Protein AF-A0A354M1V3-F1 (afdb_monomer_lite)

Organism: NCBI:txid1099853

Structure (mmCIF, N/CA/C/O backbone):
data_AF-A0A354M1V3-F1
#
_entry.id   AF-A0A354M1V3-F1
#
loop_
_atom_site.group_PDB
_atom_site.id
_atom_site.type_symbol
_atom_site.label_atom_id
_atom_site.label_alt_id
_atom_site.label_comp_id
_atom_site.label_asym_id
_atom_site.label_entity_id
_atom_site.label_seq_id
_atom_site.pdbx_PDB_ins_code
_atom_site.Cartn_x
_atom_site.Cartn_y
_atom_site.Cartn_z
_atom_site.occupancy
_atom_site.B_iso_or_equiv
_atom_site.auth_seq_id
_atom_site.auth_comp_id
_atom_site.auth_asym_id
_atom_site.auth_atom_id
_atom_site.pdbx_PDB_model_num
ATOM 1 N N . SER A 1 1 ? -11.248 9.689 -0.877 1.00 80.75 1 SER A N 1
ATOM 2 C CA . SER A 1 1 ? -10.637 9.454 0.457 1.00 80.75 1 SER A CA 1
ATOM 3 C C . SER A 1 1 ? -9.125 9.358 0.332 1.00 80.75 1 SER A C 1
ATOM 5 O O . SER A 1 1 ? -8.662 8.949 -0.724 1.00 80.75 1 SER A O 1
ATOM 7 N N . PHE A 1 2 ? -8.364 9.744 1.362 1.00 87.50 2 PHE A N 1
ATOM 8 C CA . PHE A 1 2 ? -6.892 9.755 1.332 1.00 87.50 2 PHE A CA 1
ATOM 9 C C . PHE A 1 2 ? -6.301 8.919 2.469 1.00 87.50 2 PHE A C 1
ATOM 11 O O . PHE A 1 2 ? -6.895 8.867 3.551 1.00 87.50 2 PHE A O 1
ATOM 18 N N . LEU A 1 3 ? -5.128 8.341 2.218 1.00 90.62 3 LEU A N 1
ATOM 19 C CA . LEU A 1 3 ? -4.230 7.760 3.216 1.00 90.62 3 LEU A CA 1
ATOM 20 C C . LEU A 1 3 ? -2.909 8.542 3.225 1.00 90.62 3 LEU A C 1
ATOM 22 O O . LEU A 1 3 ? -2.585 9.218 2.249 1.00 90.62 3 LEU A O 1
ATOM 26 N N . THR A 1 4 ? -2.161 8.462 4.314 1.00 92.88 4 THR A N 1
ATOM 27 C CA . THR A 1 4 ? -0.826 9.040 4.469 1.00 92.88 4 THR A CA 1
ATOM 28 C C . THR A 1 4 ? 0.207 7.918 4.446 1.00 92.88 4 THR A C 1
ATOM 30 O O . THR A 1 4 ? -0.014 6.869 5.045 1.00 92.88 4 THR A O 1
ATOM 33 N N . VAL A 1 5 ? 1.327 8.136 3.760 1.00 90.69 5 VAL A N 1
ATOM 34 C CA . VAL A 1 5 ? 2.517 7.277 3.849 1.00 90.69 5 VAL A CA 1
ATOM 35 C C . VAL A 1 5 ? 3.254 7.627 5.134 1.00 90.69 5 VAL A C 1
ATOM 37 O O . VAL A 1 5 ? 3.735 8.751 5.247 1.00 90.69 5 VAL A O 1
ATOM 40 N N . GLU A 1 6 ? 3.342 6.722 6.104 1.00 86.06 6 GLU A N 1
ATOM 41 C CA . GLU A 1 6 ? 4.013 7.028 7.384 1.00 86.06 6 GLU A CA 1
ATOM 42 C C . GLU A 1 6 ? 5.381 6.394 7.550 1.00 86.06 6 GLU A C 1
ATOM 44 O O . GLU A 1 6 ? 6.277 7.042 8.075 1.00 86.06 6 GLU A O 1
ATOM 49 N N . TYR A 1 7 ? 5.543 5.169 7.069 1.00 85.56 7 TYR A N 1
ATOM 50 C CA . TYR A 1 7 ? 6.837 4.515 6.948 1.00 85.56 7 TYR A CA 1
ATOM 51 C C . TYR A 1 7 ? 7.117 4.308 5.467 1.00 85.56 7 TYR A C 1
ATOM 53 O O . TYR A 1 7 ? 6.205 3.904 4.741 1.00 85.56 7 TYR A O 1
ATOM 61 N N . LEU A 1 8 ? 8.336 4.582 5.007 1.00 87.31 8 LEU A N 1
ATOM 62 C CA . LEU A 1 8 ? 8.763 4.278 3.645 1.00 87.31 8 LEU A CA 1
ATOM 63 C C . LEU A 1 8 ? 10.235 3.860 3.607 1.00 87.31 8 LEU A C 1
ATOM 65 O O . LEU A 1 8 ? 11.142 4.678 3.728 1.00 87.31 8 LEU A O 1
ATOM 69 N N . SER A 1 9 ? 10.475 2.592 3.295 1.00 85.56 9 SER A N 1
ATOM 70 C CA . SER A 1 9 ? 11.773 2.110 2.823 1.00 85.56 9 SER A CA 1
ATOM 71 C C . SER A 1 9 ? 11.731 1.938 1.306 1.00 85.56 9 SER A C 1
ATOM 73 O O . SER A 1 9 ? 10.774 1.375 0.778 1.00 85.56 9 SER A O 1
ATOM 75 N N . ILE A 1 10 ? 12.756 2.401 0.587 1.00 84.75 10 ILE A N 1
ATOM 76 C CA . ILE A 1 10 ? 12.854 2.262 -0.874 1.00 84.75 10 ILE A CA 1
ATOM 77 C C . ILE A 1 10 ? 14.046 1.370 -1.220 1.00 84.75 10 ILE A C 1
ATOM 79 O O . ILE A 1 10 ? 15.195 1.712 -0.940 1.00 84.75 10 ILE A O 1
ATOM 83 N N . HIS A 1 11 ? 13.801 0.268 -1.927 1.00 78.56 11 HIS A N 1
ATOM 84 C CA . HIS A 1 11 ? 14.845 -0.666 -2.342 1.00 78.56 11 HIS A CA 1
ATOM 85 C C . HIS A 1 11 ? 15.357 -0.326 -3.749 1.00 78.56 11 HIS A C 1
ATOM 87 O O . HIS A 1 11 ? 14.954 -0.900 -4.764 1.00 78.56 11 HIS A O 1
ATOM 93 N N . ARG A 1 12 ? 16.285 0.634 -3.825 1.00 68.44 12 ARG A N 1
ATOM 94 C CA . ARG A 1 12 ? 16.889 1.106 -5.084 1.00 68.44 12 ARG A CA 1
ATOM 95 C C . ARG A 1 12 ? 18.032 0.203 -5.556 1.00 68.44 12 ARG A C 1
ATOM 97 O O . ARG A 1 12 ? 19.179 0.634 -5.629 1.00 68.44 12 ARG A O 1
ATOM 104 N N . ASN A 1 13 ? 17.750 -1.049 -5.909 1.00 66.50 13 ASN A N 1
ATOM 105 C CA . ASN A 1 13 ? 18.727 -1.830 -6.673 1.00 66.50 13 ASN A CA 1
ATOM 106 C C . ASN A 1 13 ? 18.601 -1.488 -8.173 1.00 66.50 13 ASN A C 1
ATOM 108 O O . ASN A 1 13 ? 17.510 -1.573 -8.741 1.00 66.50 13 ASN A O 1
ATOM 112 N N . LYS A 1 14 ? 19.710 -1.134 -8.840 1.00 56.09 14 LYS A N 1
ATOM 113 C CA . LYS A 1 14 ? 19.751 -0.859 -10.294 1.00 56.09 14 LYS A CA 1
ATOM 114 C C . LYS A 1 14 ? 19.178 -2.018 -11.124 1.00 56.09 14 LYS A C 1
ATOM 116 O O . LYS A 1 14 ? 18.552 -1.780 -12.154 1.00 56.09 14 LYS A O 1
ATOM 121 N N . SER A 1 15 ? 19.346 -3.258 -10.666 1.00 63.03 15 SER A N 1
ATOM 122 C CA . SER A 1 15 ? 18.772 -4.468 -11.275 1.00 63.03 15 SER A CA 1
ATOM 123 C C . SER A 1 15 ? 17.241 -4.473 -11.236 1.00 63.03 15 SER A C 1
ATOM 125 O O . SER A 1 15 ? 16.590 -4.882 -12.195 1.00 63.03 15 SER A O 1
ATOM 127 N N . ASN A 1 16 ? 16.674 -3.970 -10.139 1.00 59.91 16 ASN A N 1
ATOM 128 C CA . ASN A 1 16 ? 15.239 -3.918 -9.883 1.00 59.91 16 ASN A CA 1
ATOM 129 C C . ASN A 1 16 ? 14.585 -2.789 -10.698 1.00 59.91 16 ASN A C 1
ATOM 131 O O . ASN A 1 16 ? 13.532 -2.995 -11.295 1.00 59.91 16 ASN A O 1
ATOM 135 N N . MET A 1 17 ? 15.250 -1.639 -10.854 1.00 61.50 17 MET A N 1
ATOM 136 C CA . MET A 1 17 ? 14.743 -0.527 -11.676 1.00 61.50 17 MET A CA 1
ATOM 137 C C . MET A 1 17 ? 14.593 -0.881 -13.169 1.00 61.50 17 MET A C 1
ATOM 139 O O . MET A 1 17 ? 13.679 -0.384 -13.825 1.00 61.50 17 MET A O 1
ATOM 143 N N . LYS A 1 18 ? 15.418 -1.801 -13.697 1.00 63.09 18 LYS A N 1
ATOM 144 C CA . LYS A 1 18 ? 15.285 -2.327 -15.072 1.00 63.09 18 LYS A CA 1
ATOM 145 C C . LYS A 1 18 ? 14.001 -3.136 -15.307 1.00 63.09 18 LYS A C 1
ATOM 147 O O . LYS A 1 18 ? 13.660 -3.386 -16.459 1.00 63.09 18 LYS A O 1
ATOM 152 N N . ARG A 1 19 ? 13.313 -3.582 -14.245 1.00 62.31 19 ARG A N 1
ATOM 153 C CA . ARG A 1 19 ? 12.032 -4.310 -14.339 1.00 62.31 19 ARG A CA 1
ATOM 154 C C . ARG A 1 19 ? 10.833 -3.377 -14.537 1.00 62.31 19 ARG A C 1
ATOM 156 O O . ARG A 1 19 ? 9.792 -3.840 -14.983 1.00 62.31 19 ARG A O 1
ATOM 163 N N . PHE A 1 20 ? 10.971 -2.091 -14.205 1.00 63.50 20 PHE A N 1
ATOM 164 C CA . PHE A 1 20 ? 9.924 -1.089 -14.423 1.00 63.50 20 PHE A CA 1
ATOM 165 C C . PHE A 1 20 ? 9.968 -0.450 -15.790 1.00 63.50 20 PHE A C 1
ATOM 167 O O . PHE A 1 20 ? 8.932 -0.010 -16.269 1.00 63.50 20 PHE A O 1
ATOM 174 N N . THR A 1 21 ? 11.161 -0.345 -16.370 1.00 62.84 21 THR A N 1
ATOM 175 C CA . THR A 1 21 ? 11.349 0.280 -17.671 1.00 62.84 21 THR A CA 1
ATOM 176 C C . THR A 1 21 ? 10.735 -0.653 -18.703 1.00 62.84 21 THR A C 1
ATOM 178 O O . THR A 1 21 ? 11.298 -1.727 -18.946 1.00 62.84 21 THR A O 1
ATOM 181 N N . PRO A 1 22 ? 9.580 -0.304 -19.291 1.00 60.94 22 PRO A N 1
ATOM 182 C CA . PRO A 1 22 ? 9.032 -1.123 -20.347 1.00 60.94 22 PRO A CA 1
ATOM 183 C C . PRO A 1 22 ? 10.040 -1.060 -21.491 1.00 60.94 22 PRO A C 1
ATOM 185 O O . PRO A 1 22 ? 10.371 0.019 -21.985 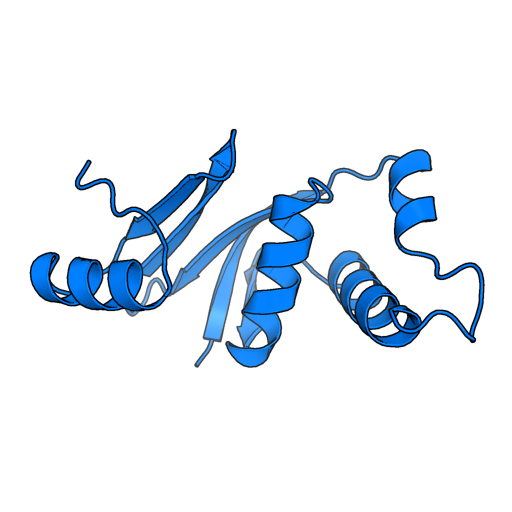1.00 60.94 22 PRO A O 1
ATOM 188 N N . LYS A 1 23 ? 10.602 -2.207 -21.859 1.00 66.69 23 LYS A N 1
ATOM 189 C CA . LYS A 1 23 ? 11.618 -2.262 -22.918 1.00 66.69 23 LYS A CA 1
ATOM 190 C C . LYS A 1 23 ? 11.003 -2.049 -24.300 1.00 66.69 23 LYS A C 1
ATOM 192 O O . LYS A 1 23 ? 11.715 -1.675 -25.223 1.00 66.69 23 LYS A O 1
ATOM 197 N N . ASP A 1 24 ? 9.696 -2.276 -24.412 1.00 69.31 24 ASP A N 1
ATOM 198 C CA . ASP A 1 24 ? 8.926 -2.180 -25.642 1.00 69.31 24 ASP A CA 1
ATOM 199 C C . ASP A 1 24 ? 7.670 -1.311 -25.409 1.00 69.31 24 ASP A C 1
ATOM 201 O O . ASP A 1 24 ? 6.889 -1.590 -24.492 1.00 69.31 24 ASP A O 1
ATOM 205 N N . PRO A 1 25 ? 7.449 -0.251 -26.206 1.00 73.81 25 PRO A N 1
ATOM 206 C CA . PRO A 1 25 ? 6.187 0.493 -26.252 1.00 73.81 25 PRO A CA 1
ATOM 207 C C . PRO A 1 25 ? 4.957 -0.363 -26.592 1.00 73.81 25 PRO A C 1
ATOM 209 O O . PRO A 1 25 ? 3.837 0.051 -26.315 1.00 73.81 25 PRO A O 1
ATOM 212 N N . LYS A 1 26 ? 5.149 -1.543 -27.195 1.00 79.81 26 LYS A N 1
ATOM 213 C CA . LYS A 1 26 ? 4.081 -2.486 -27.557 1.00 79.81 26 LYS A CA 1
ATOM 214 C C . LYS A 1 26 ? 3.730 -3.480 -26.447 1.00 79.81 26 LYS A C 1
ATOM 216 O O . LYS A 1 26 ? 2.804 -4.267 -26.629 1.00 79.81 26 LYS A O 1
ATOM 221 N N . ASP A 1 27 ? 4.446 -3.471 -25.319 1.00 81.81 27 ASP A N 1
ATOM 222 C CA . ASP A 1 27 ? 4.108 -4.305 -24.162 1.00 81.81 27 ASP A CA 1
ATOM 223 C C . ASP A 1 27 ? 2.701 -3.925 -23.645 1.00 81.81 27 ASP A C 1
ATOM 225 O O . ASP A 1 27 ? 2.484 -2.764 -23.284 1.00 81.81 27 ASP A O 1
ATOM 229 N N . PRO A 1 28 ? 1.741 -4.867 -23.552 1.00 81.44 28 PRO A N 1
ATOM 230 C CA . PRO A 1 28 ? 0.409 -4.595 -23.006 1.00 81.44 28 PRO A CA 1
ATOM 231 C C . PRO A 1 28 ? 0.422 -4.006 -21.584 1.00 81.44 28 PRO A C 1
ATOM 233 O O . PRO A 1 28 ? -0.540 -3.366 -21.163 1.00 81.44 28 PRO A O 1
ATOM 236 N N . LEU A 1 29 ? 1.506 -4.214 -20.830 1.00 82.06 29 LEU A N 1
ATOM 237 C CA . LEU A 1 29 ? 1.700 -3.698 -19.477 1.00 82.06 29 LEU A CA 1
ATOM 238 C C . LEU A 1 29 ? 2.490 -2.382 -19.432 1.00 82.06 29 LEU A C 1
ATOM 240 O O . LEU A 1 29 ? 2.732 -1.875 -18.333 1.00 82.06 29 LEU A O 1
ATOM 244 N N . HIS A 1 30 ? 2.879 -1.816 -20.581 1.00 82.38 30 HIS A N 1
ATOM 245 C CA . HIS A 1 30 ? 3.704 -0.608 -20.677 1.00 82.38 30 HIS A CA 1
ATOM 246 C C . HIS A 1 30 ? 3.163 0.533 -19.811 1.00 82.38 30 HIS A C 1
ATOM 248 O O . HIS A 1 30 ? 3.844 1.003 -18.900 1.00 82.38 30 HIS A O 1
ATOM 254 N N . GLU A 1 31 ? 1.911 0.931 -20.044 1.00 83.06 31 GLU A N 1
ATOM 255 C CA . GLU A 1 31 ? 1.279 2.053 -19.342 1.00 83.06 31 GLU A CA 1
ATOM 256 C C . GLU A 1 31 ? 1.115 1.785 -17.841 1.00 83.06 31 GLU A C 1
ATOM 258 O O . GLU A 1 31 ? 1.364 2.664 -17.013 1.0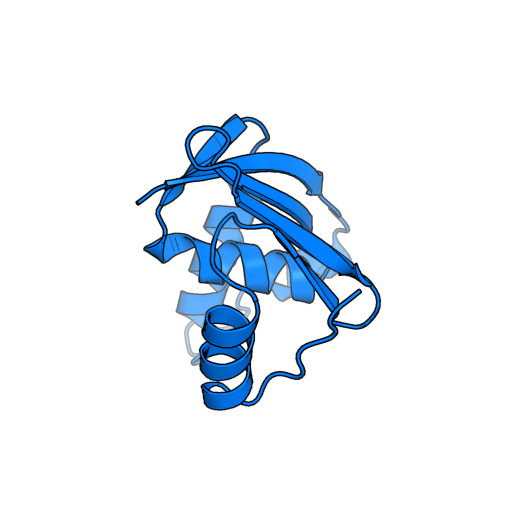0 83.06 31 GLU A O 1
ATOM 263 N N . GLN A 1 32 ? 0.768 0.550 -17.459 1.00 83.62 32 GLN A N 1
ATOM 264 C CA . GLN A 1 32 ? 0.661 0.177 -16.045 1.00 83.62 32 GLN A CA 1
ATOM 265 C C . GLN A 1 32 ? 2.022 0.265 -15.344 1.00 83.62 32 GLN A C 1
ATOM 267 O O . GLN A 1 32 ? 2.120 0.817 -14.248 1.00 83.62 32 GLN A O 1
ATOM 272 N N . ASN A 1 33 ? 3.081 -0.252 -15.970 1.00 84.56 33 ASN A N 1
ATOM 273 C CA . ASN A 1 33 ? 4.429 -0.240 -15.406 1.00 84.56 33 ASN A CA 1
ATOM 274 C C . ASN A 1 33 ? 5.014 1.174 -15.353 1.00 84.56 33 ASN A C 1
ATOM 276 O O . ASN A 1 33 ? 5.625 1.532 -14.345 1.00 84.56 33 ASN A O 1
ATOM 280 N N . LYS A 1 34 ? 4.756 2.001 -16.369 1.00 85.56 34 LYS A N 1
ATOM 281 C CA . LYS A 1 34 ? 5.119 3.421 -16.373 1.00 85.56 34 LYS A CA 1
ATOM 282 C C . LYS A 1 34 ? 4.452 4.165 -15.215 1.00 85.56 34 LYS A C 1
ATOM 284 O O . LYS A 1 34 ? 5.132 4.801 -14.419 1.00 85.56 34 LYS A O 1
ATOM 289 N N . ALA A 1 35 ? 3.144 3.991 -15.034 1.00 88.25 35 ALA A N 1
ATOM 290 C CA . ALA A 1 35 ? 2.409 4.634 -13.949 1.00 88.25 35 ALA A CA 1
ATOM 291 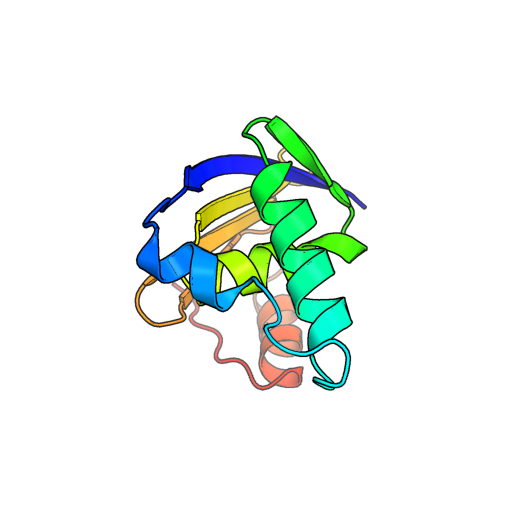C C . ALA A 1 35 ? 2.867 4.190 -12.544 1.00 88.25 35 ALA A C 1
ATOM 293 O O . ALA A 1 35 ? 2.769 4.969 -11.591 1.00 88.25 35 ALA A O 1
ATOM 294 N N . LEU A 1 36 ? 3.334 2.943 -12.396 1.00 89.00 36 LEU A N 1
ATOM 295 C CA . LEU A 1 36 ? 3.969 2.462 -11.164 1.00 89.00 36 LEU A CA 1
ATOM 296 C C . LEU A 1 36 ? 5.343 3.104 -10.955 1.00 89.00 36 LEU A C 1
ATOM 298 O O . LEU A 1 36 ? 5.664 3.502 -9.838 1.00 89.00 36 LEU A O 1
ATOM 302 N N . TYR A 1 37 ? 6.131 3.225 -12.022 1.00 86.88 37 TYR A N 1
ATOM 303 C CA . TYR A 1 37 ? 7.452 3.842 -11.980 1.00 86.88 37 TYR A CA 1
ATOM 304 C C . TYR A 1 37 ? 7.382 5.326 -11.598 1.00 86.88 37 TYR A C 1
ATOM 306 O O . TYR A 1 37 ? 8.111 5.768 -10.713 1.00 86.88 37 TYR A O 1
ATOM 314 N N . ASP A 1 38 ? 6.438 6.072 -12.170 1.00 88.75 38 ASP A N 1
ATOM 315 C CA . ASP A 1 38 ? 6.212 7.482 -11.833 1.00 88.75 38 ASP A CA 1
ATOM 316 C C . ASP A 1 38 ? 5.831 7.661 -10.352 1.00 88.75 38 ASP A C 1
ATOM 318 O O . ASP A 1 38 ? 6.285 8.593 -9.680 1.00 88.75 38 ASP A O 1
ATOM 322 N N . MET A 1 39 ? 5.029 6.741 -9.802 1.00 90.44 39 MET A N 1
ATOM 323 C CA . MET A 1 39 ? 4.722 6.734 -8.370 1.00 90.44 39 MET A CA 1
ATOM 324 C C . MET A 1 39 ? 5.954 6.404 -7.525 1.00 90.44 39 MET A C 1
ATOM 326 O O . MET A 1 39 ? 6.207 7.079 -6.533 1.00 90.44 39 MET A O 1
ATOM 330 N N . PHE A 1 40 ? 6.740 5.404 -7.921 1.00 89.38 40 PHE A N 1
ATOM 331 C CA . PHE A 1 40 ? 7.974 5.033 -7.229 1.00 89.38 40 PHE A CA 1
ATOM 332 C C . PHE A 1 40 ? 8.975 6.197 -7.150 1.00 89.38 40 PHE A C 1
ATOM 334 O O . PHE A 1 40 ? 9.618 6.383 -6.119 1.00 89.38 40 PHE A O 1
ATOM 341 N N . LEU A 1 41 ? 9.092 7.004 -8.209 1.00 87.31 41 LEU A N 1
ATOM 342 C CA . LEU A 1 41 ? 9.976 8.173 -8.223 1.00 87.31 41 LEU A CA 1
ATOM 343 C C . LEU A 1 41 ? 9.474 9.330 -7.346 1.00 87.31 41 LEU A C 1
ATOM 345 O O . LEU A 1 41 ? 10.285 10.126 -6.875 1.00 87.31 41 LEU A O 1
ATOM 349 N N . SER A 1 42 ? 8.159 9.446 -7.150 1.00 90.38 42 SER A N 1
ATOM 350 C CA . SER A 1 42 ? 7.532 10.601 -6.493 1.00 90.38 42 SER A CA 1
ATOM 351 C C . SER A 1 42 ? 7.119 10.361 -5.038 1.00 90.38 42 SER A C 1
ATOM 353 O O . SER A 1 42 ? 6.936 11.329 -4.293 1.00 90.38 42 SER A O 1
ATOM 355 N N . ILE A 1 43 ? 6.968 9.101 -4.620 1.00 91.56 43 ILE A N 1
ATOM 356 C CA . ILE A 1 43 ? 6.499 8.750 -3.278 1.00 91.56 43 ILE A CA 1
ATOM 357 C C . ILE A 1 43 ? 7.517 9.132 -2.197 1.00 91.56 43 ILE A C 1
ATOM 359 O O . ILE A 1 43 ? 8.727 8.973 -2.354 1.00 91.56 43 ILE A O 1
ATOM 363 N N . LYS A 1 44 ? 7.003 9.638 -1.075 1.00 92.81 44 LYS A N 1
ATOM 364 C CA . LYS A 1 44 ? 7.779 10.048 0.099 1.00 92.81 44 LYS A CA 1
ATOM 365 C C . LYS A 1 44 ? 6.969 9.867 1.377 1.00 92.81 44 LYS A C 1
ATOM 367 O O . LYS A 1 44 ? 5.737 9.870 1.332 1.00 92.81 44 LYS A O 1
ATOM 372 N N . GLU A 1 45 ? 7.654 9.759 2.509 1.00 93.69 45 GLU A N 1
ATOM 373 C CA . GLU A 1 45 ? 7.006 9.810 3.823 1.00 93.69 45 GLU A CA 1
ATOM 374 C C . GLU A 1 45 ? 6.237 11.128 3.997 1.00 93.69 45 GLU A C 1
ATOM 376 O O . GLU A 1 45 ? 6.599 12.175 3.454 1.00 93.69 45 GLU A O 1
ATOM 381 N N . GLY A 1 46 ? 5.109 11.057 4.698 1.00 93.19 46 GLY A N 1
ATOM 382 C CA . GLY A 1 46 ? 4.152 12.148 4.861 1.00 93.19 46 GLY A CA 1
ATOM 383 C C . GLY A 1 46 ? 3.289 12.436 3.627 1.00 93.19 46 GLY A C 1
ATOM 384 O O . GLY A 1 46 ? 2.368 13.254 3.709 1.00 93.19 46 GLY A O 1
ATOM 385 N N . MET A 1 47 ? 3.531 11.785 2.482 1.00 94.38 47 MET A N 1
ATOM 386 C CA . MET A 1 47 ? 2.726 12.003 1.280 1.00 94.38 47 MET A CA 1
ATOM 387 C C . MET A 1 47 ? 1.295 11.509 1.482 1.00 94.38 47 MET A C 1
ATOM 389 O O . MET A 1 47 ? 1.056 10.398 1.956 1.00 94.38 47 MET A O 1
ATOM 393 N N . ARG A 1 48 ? 0.328 12.328 1.061 1.00 93.88 48 ARG A N 1
ATOM 394 C CA . ARG A 1 48 ? -1.078 11.933 0.994 1.00 93.88 48 ARG A CA 1
ATOM 395 C C . ARG A 1 48 ? -1.355 11.273 -0.348 1.00 93.88 48 ARG A C 1
ATOM 397 O O . ARG A 1 48 ? -1.170 11.891 -1.391 1.00 93.88 48 ARG A O 1
ATOM 404 N N . ILE A 1 49 ? -1.839 10.042 -0.305 1.00 91.75 49 ILE A N 1
ATOM 405 C CA . ILE A 1 49 ? -2.176 9.233 -1.471 1.00 91.75 49 ILE A CA 1
ATOM 406 C C . ILE A 1 49 ? -3.698 9.125 -1.550 1.00 91.75 49 ILE A C 1
ATOM 408 O O . ILE A 1 49 ? -4.369 8.835 -0.555 1.00 91.75 49 ILE A O 1
ATOM 412 N N . HIS A 1 50 ? -4.267 9.385 -2.726 1.00 92.38 50 HIS A N 1
ATOM 413 C CA . HIS A 1 50 ? -5.697 9.184 -2.939 1.00 92.38 50 HIS A CA 1
ATOM 414 C C . HIS A 1 50 ? -6.021 7.686 -3.032 1.00 92.38 50 HIS A C 1
ATOM 416 O O . HIS A 1 50 ? -5.210 6.902 -3.513 1.00 92.38 50 HIS A O 1
ATOM 422 N N . ILE A 1 51 ? -7.226 7.274 -2.628 1.00 86.69 51 ILE A N 1
ATOM 423 C CA . ILE A 1 51 ? -7.640 5.860 -2.653 1.00 86.69 51 ILE A CA 1
ATOM 424 C C . ILE A 1 51 ? -7.467 5.198 -4.035 1.00 86.69 51 ILE A C 1
ATOM 426 O O . ILE A 1 51 ? -7.083 4.038 -4.111 1.00 86.69 51 ILE A O 1
ATOM 430 N N . SER A 1 52 ? -7.635 5.956 -5.126 1.00 89.81 52 SER A N 1
ATOM 431 C CA . SER A 1 52 ? -7.413 5.476 -6.503 1.00 89.81 52 SER A CA 1
ATOM 432 C C . SER A 1 52 ? -5.952 5.148 -6.836 1.00 89.81 52 SER A C 1
ATOM 434 O O . SER A 1 52 ? -5.673 4.551 -7.868 1.00 89.81 52 SER A O 1
ATOM 436 N N . GLN A 1 53 ? -5.004 5.556 -5.993 1.00 90.06 53 GLN A N 1
ATOM 437 C CA . GLN A 1 53 ? -3.576 5.292 -6.153 1.00 90.06 53 GLN A CA 1
ATOM 438 C C . GLN A 1 53 ? -3.082 4.182 -5.208 1.00 90.06 53 GLN A C 1
ATOM 440 O O . GLN A 1 53 ? -1.932 3.766 -5.329 1.00 90.06 53 GLN A O 1
ATOM 445 N N . ILE A 1 54 ? -3.921 3.676 -4.291 1.00 88.94 54 ILE A N 1
ATOM 446 C CA . ILE A 1 54 ? -3.525 2.622 -3.338 1.00 88.94 54 ILE A CA 1
ATOM 447 C C . ILE A 1 54 ? -3.067 1.369 -4.069 1.00 88.94 54 ILE A C 1
ATOM 449 O O . ILE A 1 54 ? -2.065 0.780 -3.681 1.00 88.94 54 ILE A O 1
ATOM 453 N N . GLU A 1 55 ? -3.747 0.993 -5.152 1.00 90.00 55 GLU A N 1
ATOM 454 C CA . GLU A 1 55 ? -3.373 -0.173 -5.956 1.00 90.00 55 GLU A CA 1
ATOM 455 C C . GLU A 1 55 ? -1.902 -0.112 -6.392 1.00 90.00 55 GLU A C 1
ATOM 457 O O . GLU A 1 55 ? -1.177 -1.104 -6.321 1.00 90.00 55 GLU A O 1
ATOM 462 N N . LYS A 1 56 ? -1.431 1.073 -6.788 1.00 91.00 56 LYS A N 1
ATOM 463 C CA . LYS A 1 56 ? -0.041 1.274 -7.188 1.00 91.00 56 LYS A CA 1
ATOM 464 C C . LYS A 1 56 ? 0.904 1.084 -6.002 1.00 91.00 56 LYS A C 1
ATOM 466 O O . LYS A 1 56 ? 1.874 0.344 -6.130 1.00 91.00 56 LYS A O 1
ATOM 471 N N . ALA A 1 57 ? 0.596 1.670 -4.842 1.00 89.88 57 ALA A N 1
ATOM 472 C CA . ALA A 1 57 ? 1.388 1.476 -3.624 1.00 89.88 57 ALA A CA 1
ATOM 473 C C . ALA A 1 57 ? 1.457 -0.004 -3.211 1.00 89.88 57 ALA A C 1
ATOM 475 O O . ALA A 1 57 ? 2.541 -0.512 -2.933 1.00 89.88 57 ALA A O 1
ATOM 476 N N . VAL A 1 58 ? 0.324 -0.713 -3.238 1.00 88.12 58 VAL A N 1
ATOM 477 C CA . VAL A 1 58 ? 0.235 -2.154 -2.948 1.00 88.12 58 VAL A CA 1
ATOM 478 C C . VAL A 1 58 ? 1.129 -2.945 -3.903 1.00 88.12 58 VAL A C 1
ATOM 480 O O . VAL A 1 58 ? 1.968 -3.723 -3.461 1.00 88.12 58 VAL A O 1
ATOM 483 N N . ARG A 1 59 ? 1.013 -2.715 -5.217 1.00 88.50 59 ARG A N 1
ATOM 484 C CA . ARG A 1 59 ? 1.835 -3.403 -6.226 1.00 88.50 59 ARG A CA 1
ATOM 485 C C . ARG A 1 59 ? 3.330 -3.133 -6.041 1.00 88.50 59 ARG A C 1
ATOM 487 O O . ARG A 1 59 ? 4.128 -4.044 -6.233 1.00 88.50 59 ARG A O 1
ATOM 494 N N . LEU A 1 60 ? 3.720 -1.907 -5.683 1.00 88.12 60 LEU A N 1
ATOM 495 C CA . LEU A 1 60 ? 5.119 -1.565 -5.402 1.00 88.12 60 LEU A CA 1
ATOM 496 C C . LEU A 1 60 ? 5.655 -2.298 -4.160 1.00 88.12 60 LEU A C 1
ATOM 498 O O . LEU A 1 60 ? 6.797 -2.756 -4.194 1.00 88.12 60 LEU A O 1
ATOM 502 N N . ASN A 1 61 ? 4.829 -2.452 -3.117 1.00 87.62 61 ASN A N 1
ATOM 503 C CA . ASN A 1 61 ? 5.164 -3.226 -1.916 1.00 87.62 61 ASN A CA 1
ATOM 504 C C . ASN A 1 61 ? 5.319 -4.718 -2.218 1.00 87.62 61 ASN A C 1
ATOM 506 O O . ASN A 1 61 ? 6.352 -5.307 -1.922 1.00 87.62 61 ASN A O 1
ATOM 510 N N . LEU A 1 62 ? 4.326 -5.319 -2.879 1.00 84.06 62 LEU A N 1
ATOM 511 C CA . LEU A 1 62 ? 4.320 -6.753 -3.196 1.00 84.06 62 LEU A CA 1
ATOM 512 C C . LEU A 1 62 ? 5.432 -7.171 -4.168 1.00 84.06 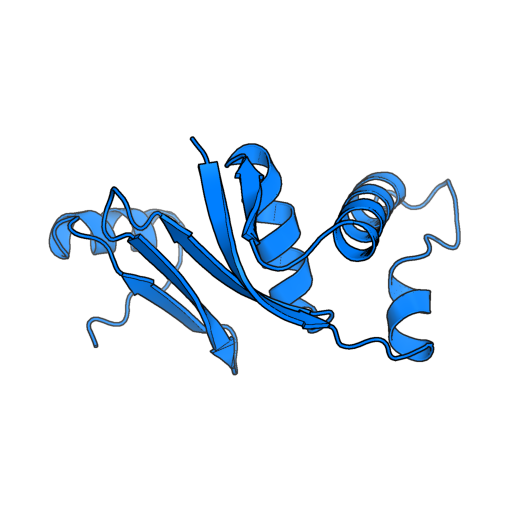62 LEU A C 1
ATOM 514 O O . LEU A 1 62 ? 5.797 -8.340 -4.223 1.00 84.06 62 LEU A O 1
ATOM 518 N N . ARG A 1 63 ? 5.958 -6.231 -4.958 1.00 82.19 63 ARG A N 1
ATOM 519 C CA . ARG A 1 63 ? 7.114 -6.452 -5.839 1.00 82.19 63 ARG A CA 1
ATOM 520 C C . ARG A 1 63 ? 8.451 -6.080 -5.175 1.00 82.19 63 ARG A C 1
ATOM 522 O O . ARG A 1 63 ? 9.464 -6.013 -5.868 1.00 82.19 63 ARG A O 1
ATOM 529 N N . GLU A 1 64 ? 8.438 -5.801 -3.871 1.00 82.38 64 GLU A N 1
ATOM 530 C CA . GLU A 1 64 ? 9.598 -5.478 -3.027 1.00 82.38 64 GLU A CA 1
ATOM 531 C C . GLU A 1 64 ? 10.387 -4.228 -3.444 1.00 82.38 64 GLU A C 1
ATOM 533 O O . GLU A 1 64 ? 11.531 -4.025 -3.035 1.00 82.38 64 GLU A O 1
ATOM 538 N N . PHE A 1 65 ? 9.795 -3.335 -4.236 1.00 84.69 65 PHE A N 1
ATOM 539 C CA . PHE A 1 65 ? 10.470 -2.097 -4.634 1.00 84.69 65 PHE A CA 1
ATOM 540 C C . PHE A 1 65 ? 10.473 -1.050 -3.527 1.00 84.69 65 PHE A C 1
ATOM 542 O O . PHE A 1 65 ? 11.354 -0.190 -3.473 1.00 84.69 65 PHE A O 1
ATOM 549 N N . MET A 1 66 ? 9.492 -1.134 -2.640 1.00 87.62 66 MET A N 1
ATOM 550 C CA . MET A 1 66 ? 9.410 -0.332 -1.435 1.00 87.62 66 MET A CA 1
ATOM 551 C C . MET A 1 66 ? 8.720 -1.132 -0.336 1.00 87.62 66 MET A C 1
ATOM 553 O O . MET A 1 66 ? 8.066 -2.130 -0.619 1.00 87.62 66 MET A O 1
ATOM 557 N N . ASN A 1 67 ? 8.846 -0.675 0.899 1.00 88.56 67 ASN A N 1
ATOM 558 C CA . ASN A 1 67 ? 8.010 -1.096 2.009 1.00 88.56 67 ASN A CA 1
ATOM 559 C C . ASN A 1 67 ? 7.366 0.158 2.598 1.00 88.56 67 ASN A C 1
ATOM 561 O O . ASN A 1 67 ? 8.097 1.088 2.939 1.00 88.56 67 ASN A O 1
ATOM 565 N N . CYS A 1 68 ? 6.037 0.221 2.677 1.00 89.75 68 CYS A N 1
ATOM 566 C CA . CYS A 1 68 ? 5.357 1.367 3.260 1.00 89.75 68 CYS A CA 1
ATOM 567 C C . CYS A 1 68 ? 4.141 1.027 4.118 1.00 89.75 68 CYS A C 1
ATOM 569 O O . CYS A 1 68 ? 3.337 0.167 3.762 1.00 89.75 68 CYS A O 1
ATOM 571 N N . ASP A 1 69 ? 3.932 1.825 5.163 1.00 91.31 69 ASP A N 1
ATOM 572 C CA . ASP A 1 69 ? 2.693 1.816 5.942 1.00 91.31 69 ASP A CA 1
ATOM 573 C C . ASP A 1 69 ? 1.741 2.898 5.410 1.00 91.31 69 ASP A C 1
ATOM 575 O O . ASP A 1 69 ? 2.123 4.066 5.263 1.00 91.31 69 ASP A O 1
ATOM 579 N N . LEU A 1 70 ? 0.492 2.514 5.131 1.00 92.44 70 LEU A N 1
ATOM 580 C CA . LEU A 1 70 ? -0.568 3.419 4.685 1.00 92.44 70 LEU A CA 1
ATOM 581 C C . LEU A 1 70 ? -1.561 3.650 5.822 1.00 92.44 70 LEU A C 1
ATOM 583 O O . LEU A 1 70 ? -2.246 2.722 6.249 1.00 92.44 70 LEU A O 1
ATOM 587 N N . THR A 1 71 ? -1.688 4.891 6.287 1.00 92.88 71 THR A N 1
ATOM 588 C CA . THR A 1 71 ? -2.498 5.211 7.470 1.00 92.88 71 THR A CA 1
ATOM 589 C C . THR A 1 71 ? -3.580 6.247 7.187 1.00 92.88 71 THR A C 1
ATOM 591 O O . THR A 1 71 ? -3.493 7.083 6.290 1.00 92.88 71 THR A O 1
ATOM 594 N N . ASN A 1 72 ? -4.627 6.236 7.999 1.00 90.75 72 ASN A N 1
ATOM 595 C CA . ASN A 1 72 ? -5.498 7.379 8.203 1.00 90.75 72 ASN A CA 1
ATOM 596 C C . ASN A 1 72 ? -5.709 7.547 9.704 1.00 90.75 72 ASN A C 1
ATOM 598 O O . ASN A 1 72 ? -6.668 7.026 10.270 1.00 90.75 72 ASN A O 1
ATOM 602 N N . LYS A 1 73 ? -4.810 8.308 10.336 1.00 85.50 73 LYS A N 1
ATOM 603 C CA . LYS A 1 73 ? -4.832 8.580 11.781 1.00 85.50 73 LYS A CA 1
ATOM 604 C C . LYS A 1 73 ? -6.172 9.113 12.285 1.00 85.50 73 LYS A C 1
ATOM 606 O O . LYS A 1 73 ? -6.609 8.741 13.362 1.00 85.50 73 LYS A O 1
ATOM 611 N N . LYS A 1 74 ? -6.870 9.939 11.493 1.00 87.19 74 LYS A N 1
ATOM 612 C CA . LYS A 1 74 ? -8.184 10.486 11.884 1.00 87.19 74 LYS A CA 1
ATOM 613 C C . LYS A 1 74 ? -9.262 9.411 12.025 1.00 87.19 74 LYS A C 1
ATOM 615 O O . LYS A 1 74 ? -10.243 9.636 12.719 1.00 87.19 74 LYS A O 1
ATOM 620 N N . LYS A 1 75 ? -9.112 8.291 11.319 1.00 86.81 75 LYS A N 1
ATOM 621 C CA . LYS A 1 75 ? -10.046 7.161 11.338 1.00 86.81 75 LYS A CA 1
ATOM 622 C C . LYS A 1 75 ? -9.491 5.947 12.085 1.00 86.81 75 LYS A C 1
ATOM 624 O O . LYS A 1 75 ? -10.109 4.892 12.004 1.00 86.81 75 LYS A O 1
ATOM 629 N N . ASP A 1 76 ? -8.340 6.103 12.742 1.00 87.25 76 ASP A N 1
ATOM 630 C CA . ASP A 1 76 ? -7.570 5.021 13.359 1.00 87.25 76 ASP A CA 1
ATOM 631 C C . ASP A 1 76 ? -7.442 3.787 12.449 1.00 87.25 76 ASP A C 1
ATOM 633 O O . ASP A 1 76 ? -7.805 2.657 12.769 1.00 87.25 76 ASP A O 1
ATOM 637 N N . PHE A 1 77 ? -7.009 4.051 11.220 1.00 89.31 77 PHE A N 1
ATOM 638 C CA . PHE A 1 77 ? -6.885 3.050 10.173 1.00 89.31 77 PHE A CA 1
ATOM 639 C C . PHE A 1 77 ? -5.424 2.911 9.773 1.00 89.31 77 PHE A C 1
ATOM 641 O O . PHE A 1 77 ? -4.766 3.922 9.509 1.00 89.31 77 PHE A O 1
ATOM 648 N N . TYR A 1 78 ? -4.930 1.682 9.660 1.00 90.06 78 TYR A N 1
ATOM 649 C CA . TYR A 1 78 ? -3.587 1.422 9.153 1.00 90.06 78 TYR A CA 1
ATOM 650 C C . TYR A 1 78 ? -3.494 0.104 8.389 1.00 90.06 78 TYR A C 1
ATOM 652 O O . TYR A 1 78 ? -4.114 -0.895 8.749 1.00 90.06 78 TYR A O 1
ATOM 660 N N . VAL A 1 79 ? -2.690 0.123 7.328 1.00 90.00 79 VAL A N 1
ATOM 661 C CA . VAL A 1 79 ? -2.310 -1.045 6.534 1.00 90.00 79 VAL A CA 1
ATOM 662 C C . VAL A 1 79 ? -0.794 -1.126 6.504 1.00 90.00 79 VAL A C 1
ATOM 664 O O . VAL A 1 79 ? -0.137 -0.182 6.062 1.00 90.00 79 VAL A O 1
ATOM 667 N N . ARG A 1 80 ? -0.260 -2.262 6.950 1.00 89.12 80 ARG A N 1
ATOM 668 C CA . ARG A 1 80 ? 1.161 -2.607 6.890 1.00 89.12 80 ARG A CA 1
ATOM 669 C C . ARG A 1 80 ? 1.341 -3.862 6.052 1.00 89.12 80 ARG A C 1
ATOM 671 O O . ARG A 1 80 ? 0.674 -4.869 6.291 1.00 89.12 80 ARG A O 1
ATOM 678 N N . PHE A 1 81 ? 2.263 -3.820 5.102 1.00 84.69 81 PHE A N 1
ATOM 679 C CA . PHE A 1 81 ? 2.624 -4.991 4.308 1.00 84.69 81 PHE A CA 1
ATOM 680 C C . PHE A 1 81 ? 3.665 -5.815 5.073 1.00 84.69 81 PHE A C 1
ATOM 682 O O . PHE A 1 81 ? 4.686 -5.295 5.519 1.00 84.69 81 PHE A O 1
ATOM 689 N N . GLY A 1 82 ? 3.357 -7.089 5.294 1.00 76.25 82 GLY A N 1
ATOM 690 C CA . GLY A 1 82 ? 4.253 -8.066 5.896 1.00 76.25 82 GLY A CA 1
ATOM 691 C C . GLY A 1 82 ? 5.027 -8.863 4.848 1.00 76.25 82 GLY A C 1
ATOM 692 O O . GLY A 1 82 ? 4.810 -8.725 3.645 1.00 76.25 82 GLY A O 1
ATOM 693 N N . PHE A 1 83 ? 5.909 -9.736 5.330 1.00 69.69 83 PHE A N 1
ATOM 694 C CA . PHE A 1 83 ? 6.545 -10.768 4.508 1.00 69.69 83 PHE A CA 1
ATOM 695 C C . PHE A 1 83 ? 5.519 -11.815 4.043 1.00 69.69 83 PHE A C 1
ATOM 697 O O . PHE A 1 83 ? 4.413 -11.877 4.578 1.00 69.69 83 PHE A O 1
ATOM 704 N N . ASP A 1 84 ? 5.877 -12.625 3.043 1.00 71.62 84 ASP A N 1
ATOM 705 C CA . ASP A 1 84 ? 5.093 -13.775 2.564 1.00 71.62 84 ASP A CA 1
ATOM 706 C C . ASP A 1 84 ? 3.619 -13.464 2.245 1.00 71.62 84 ASP A C 1
ATOM 708 O O . ASP A 1 84 ? 2.713 -14.229 2.571 1.00 71.62 84 ASP A O 1
ATOM 712 N N . TYR A 1 85 ? 3.376 -12.326 1.586 1.00 75.38 85 TYR A N 1
ATOM 713 C CA . TYR A 1 85 ? 2.053 -11.885 1.120 1.00 75.38 85 TYR A CA 1
ATOM 714 C C . TYR A 1 85 ? 1.030 -11.568 2.228 1.00 75.38 85 TYR A C 1
ATOM 716 O O . TYR A 1 85 ? -0.161 -11.425 1.942 1.00 75.38 85 TYR A O 1
ATOM 724 N N . TYR A 1 86 ? 1.466 -11.393 3.479 1.00 83.38 86 TYR A N 1
ATOM 725 C CA . TYR A 1 86 ? 0.588 -10.931 4.552 1.00 83.38 86 TYR A CA 1
ATOM 726 C C . TYR A 1 86 ? 0.355 -9.416 4.487 1.00 83.38 86 TYR A C 1
ATOM 728 O O . TYR A 1 86 ? 1.264 -8.626 4.239 1.00 83.38 86 TYR A O 1
ATOM 736 N N . MET A 1 87 ? -0.874 -8.995 4.781 1.00 87.50 87 MET A N 1
ATOM 737 C CA . MET A 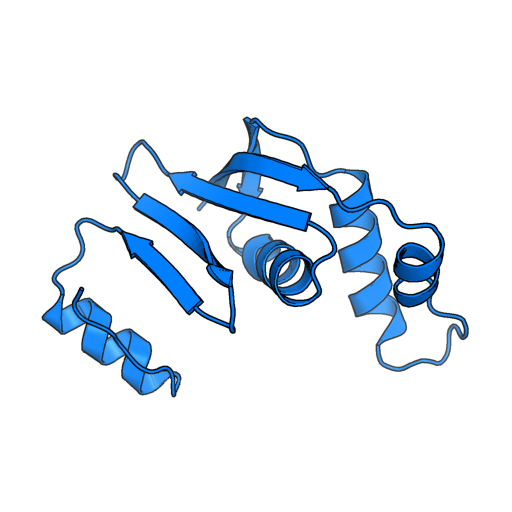1 87 ? -1.222 -7.597 5.032 1.00 87.50 87 MET A CA 1
ATOM 738 C C . MET A 1 87 ? -1.829 -7.493 6.426 1.00 87.50 87 MET A C 1
ATOM 740 O O . MET A 1 87 ? -2.835 -8.138 6.721 1.00 87.50 87 MET A O 1
ATOM 744 N N . TYR A 1 88 ? -1.222 -6.677 7.279 1.00 89.12 88 TYR A N 1
ATOM 745 C CA . TYR A 1 88 ? -1.763 -6.340 8.587 1.00 89.12 88 TYR A CA 1
ATOM 746 C C . TYR A 1 88 ? -2.670 -5.132 8.433 1.00 89.12 88 TYR A C 1
ATOM 748 O O . TYR A 1 88 ? -2.248 -4.079 7.953 1.00 89.12 88 TYR A O 1
ATOM 756 N N . PHE A 1 89 ? -3.920 -5.301 8.833 1.00 87.81 89 PHE A N 1
ATOM 757 C CA . PHE A 1 89 ? -4.960 -4.306 8.664 1.00 87.81 89 PHE A CA 1
ATOM 758 C C . PHE A 1 89 ? -5.578 -4.009 10.019 1.00 87.81 89 PHE A C 1
ATOM 760 O O . PHE A 1 89 ? -6.039 -4.923 10.698 1.00 87.81 89 PHE A O 1
ATOM 767 N N . ASN A 1 90 ? -5.631 -2.735 10.386 1.00 88.94 90 ASN A N 1
ATOM 768 C CA . ASN A 1 90 ? -6.374 -2.290 11.551 1.00 88.94 90 ASN A CA 1
ATOM 769 C C . ASN A 1 90 ? -7.373 -1.222 11.180 1.00 88.94 90 ASN A C 1
ATOM 771 O O . ASN A 1 90 ? -7.110 -0.322 10.375 1.00 88.94 90 ASN A O 1
ATOM 775 N N . SER A 1 91 ? -8.528 -1.342 11.808 1.00 88.25 91 SER A N 1
ATOM 776 C CA . SER A 1 91 ? -9.638 -0.441 11.638 1.00 88.25 91 SER A CA 1
ATOM 777 C C . SER A 1 91 ? -10.595 -0.609 12.807 1.00 88.25 91 SER A C 1
ATOM 779 O O . SER A 1 91 ? -10.721 -1.697 13.357 1.00 88.25 91 SER A O 1
ATOM 781 N N . ASN A 1 92 ? -11.361 0.439 13.088 1.00 88.56 92 ASN A N 1
ATOM 782 C CA . ASN A 1 92 ? -12.506 0.388 13.997 1.00 88.56 92 ASN A CA 1
ATOM 783 C C . ASN A 1 92 ? -13.737 -0.333 13.410 1.00 88.56 92 ASN A C 1
ATOM 785 O O . ASN A 1 92 ? -14.809 -0.314 14.011 1.00 88.56 92 ASN A O 1
ATOM 789 N N . ILE A 1 93 ? -13.626 -0.919 12.214 1.00 88.69 93 ILE A N 1
ATOM 790 C CA . ILE A 1 93 ? -14.694 -1.721 11.612 1.00 88.69 93 ILE A CA 1
ATOM 791 C C . ILE A 1 93 ? -14.812 -3.045 12.368 1.00 88.69 93 ILE A C 1
ATOM 793 O O . ILE A 1 93 ? -13.813 -3.710 12.636 1.00 88.69 93 ILE A O 1
ATOM 797 N N . ASP A 1 94 ? -16.050 -3.450 12.652 1.00 90.12 94 ASP A N 1
ATOM 798 C CA . ASP A 1 94 ? -16.332 -4.736 13.276 1.00 90.12 94 ASP A CA 1
ATOM 799 C C . ASP A 1 94 ? -15.706 -5.900 12.490 1.00 90.12 94 ASP A C 1
ATOM 801 O O . ASP A 1 94 ? -15.811 -6.014 11.264 1.00 90.12 94 ASP A O 1
ATOM 805 N N . LYS A 1 95 ? -15.072 -6.805 13.231 1.00 88.88 95 LYS A N 1
ATOM 806 C CA . LYS A 1 95 ? -14.327 -7.938 12.687 1.00 88.88 95 LYS A CA 1
ATOM 807 C C . LYS A 1 95 ? -15.192 -8.893 11.867 1.00 88.88 95 LYS A C 1
ATOM 809 O O . LYS A 1 95 ? -14.704 -9.454 10.888 1.00 88.88 95 LYS A O 1
ATOM 814 N N . CYS A 1 96 ? -16.459 -9.086 12.234 1.00 91.19 96 CYS A N 1
ATOM 815 C CA . CYS A 1 96 ? -17.374 -9.947 11.488 1.00 91.19 96 CYS A CA 1
ATOM 816 C C . CYS A 1 96 ? -17.755 -9.317 10.147 1.00 91.19 96 CYS A C 1
ATOM 818 O O . CYS A 1 96 ? -17.902 -10.034 9.156 1.00 91.19 96 CYS A O 1
ATOM 820 N N . ILE A 1 97 ? -17.890 -7.988 10.100 1.00 92.62 97 ILE A N 1
ATOM 821 C CA . ILE A 1 97 ? -18.094 -7.247 8.849 1.00 92.62 97 ILE A CA 1
ATOM 822 C C . ILE A 1 97 ? -16.844 -7.364 7.977 1.00 92.62 97 ILE A C 1
ATOM 824 O O . ILE A 1 97 ? -16.937 -7.766 6.818 1.00 92.62 97 ILE A O 1
ATOM 828 N N . LEU A 1 98 ? -15.671 -7.081 8.547 1.00 89.94 98 LEU A N 1
ATOM 829 C CA . LEU A 1 98 ? -14.408 -7.101 7.817 1.00 89.94 98 LEU A CA 1
ATOM 830 C C . LEU A 1 98 ? -14.108 -8.487 7.227 1.00 89.94 98 LEU A C 1
ATOM 832 O O . LEU A 1 98 ? -13.769 -8.591 6.050 1.00 89.94 98 LEU A O 1
ATOM 836 N N . LYS A 1 99 ? -14.299 -9.553 8.015 1.00 92.69 99 LYS A N 1
ATOM 837 C CA . LYS A 1 99 ? -14.122 -10.940 7.569 1.00 92.69 99 LYS A CA 1
ATOM 838 C C . LYS A 1 99 ? -14.959 -11.244 6.325 1.00 92.69 99 LYS A C 1
ATOM 840 O O . LYS A 1 99 ? -14.419 -11.756 5.351 1.00 92.69 99 LYS A O 1
ATOM 845 N N . LYS A 1 100 ? -16.249 -10.881 6.330 1.00 94.38 100 LYS A N 1
ATOM 846 C CA . LYS A 1 100 ? -17.149 -11.116 5.189 1.00 94.38 100 LYS A CA 1
ATOM 847 C C . LYS A 1 100 ? -16.666 -10.409 3.926 1.00 94.38 100 LYS A C 1
ATOM 849 O O . LYS A 1 100 ? -16.711 -11.000 2.854 1.00 94.38 100 LYS A O 1
ATOM 854 N N . GLU A 1 101 ? -16.214 -9.163 4.035 1.00 92.69 101 GLU A N 1
ATOM 855 C CA . GLU A 1 101 ? -15.723 -8.409 2.875 1.00 92.69 101 GLU A CA 1
ATOM 856 C C . GLU A 1 101 ? -14.394 -8.958 2.337 1.00 92.69 101 GLU A C 1
ATOM 858 O O . GLU A 1 101 ? -14.216 -9.044 1.125 1.00 92.69 101 GLU A O 1
ATOM 863 N N . ILE A 1 102 ? -13.488 -9.391 3.219 1.00 90.88 102 ILE A N 1
ATOM 864 C CA . ILE A 1 102 ? -12.200 -9.994 2.840 1.00 90.88 102 ILE A CA 1
ATOM 865 C C . ILE A 1 102 ? -12.404 -11.361 2.168 1.00 90.88 102 ILE A C 1
ATOM 867 O O . ILE A 1 102 ? -11.809 -11.635 1.127 1.00 90.88 102 ILE A O 1
ATOM 871 N N . GLU A 1 103 ? -13.283 -12.205 2.707 1.00 93.06 103 GLU A N 1
ATOM 872 C CA . GLU A 1 103 ? -13.564 -13.526 2.130 1.00 93.06 103 GLU A CA 1
ATOM 873 C C . GLU A 1 103 ? -14.275 -13.423 0.770 1.00 93.06 103 GLU A C 1
ATOM 875 O O . GLU A 1 103 ? -13.985 -14.208 -0.132 1.00 93.06 103 GLU A O 1
ATOM 880 N N . LYS A 1 104 ? -15.143 -12.418 0.566 1.00 95.81 104 LYS A N 1
ATOM 881 C CA . LYS A 1 104 ? -15.802 -12.159 -0.732 1.00 95.81 104 LYS A CA 1
ATOM 882 C C . LYS A 1 104 ? -14.820 -11.905 -1.872 1.00 95.81 104 LYS A C 1
ATOM 884 O O . LYS A 1 104 ? -15.118 -12.248 -3.012 1.00 95.81 104 LYS A O 1
ATOM 889 N N . ILE A 1 105 ? -13.673 -11.295 -1.578 1.00 91.44 105 ILE A N 1
ATOM 890 C CA . ILE A 1 105 ? -12.621 -11.029 -2.570 1.00 91.44 105 ILE A CA 1
ATOM 891 C C . ILE A 1 105 ? -11.599 -12.172 -2.667 1.00 91.44 105 ILE A C 1
ATOM 893 O O . ILE A 1 105 ? -10.570 -12.020 -3.321 1.00 91.44 105 ILE A O 1
ATOM 897 N N . GLY A 1 106 ? -11.879 -13.318 -2.034 1.00 91.31 106 GLY A N 1
ATOM 898 C CA . GLY A 1 106 ? -11.057 -14.527 -2.106 1.00 91.31 106 GLY A CA 1
ATOM 899 C C . GLY A 1 106 ? -9.795 -14.488 -1.245 1.00 91.31 106 GLY A C 1
ATOM 900 O O . GLY A 1 106 ? -8.895 -15.299 -1.454 1.00 91.31 106 GLY A O 1
ATOM 901 N N . LEU A 1 107 ? -9.701 -13.555 -0.292 1.00 89.12 107 LEU A N 1
ATOM 902 C CA . LEU A 1 107 ? -8.570 -13.464 0.628 1.00 89.12 107 LEU A CA 1
ATOM 903 C C . LEU A 1 107 ? -8.859 -14.202 1.940 1.00 89.12 107 LEU A C 1
ATOM 905 O O . LEU A 1 107 ? -9.991 -14.252 2.421 1.00 89.12 107 LEU A O 1
ATOM 909 N N . TYR A 1 108 ? -7.805 -14.746 2.547 1.00 89.44 108 TYR A N 1
ATOM 910 C CA . TYR A 1 108 ? -7.878 -15.359 3.869 1.00 89.44 108 TYR A CA 1
ATOM 911 C C . TYR A 1 108 ? -7.836 -14.292 4.970 1.00 89.44 108 TYR A C 1
ATOM 913 O O . TYR A 1 108 ? -6.961 -13.425 4.976 1.00 89.44 108 TYR A O 1
ATOM 921 N N . PHE A 1 109 ? -8.751 -14.382 5.937 1.00 89.88 109 PHE A N 1
ATOM 922 C CA . PHE A 1 109 ? -8.778 -13.500 7.100 1.00 89.88 109 PHE A CA 1
ATOM 923 C C . PHE A 1 109 ? -8.161 -14.181 8.326 1.00 89.88 109 PHE A C 1
ATOM 925 O O . P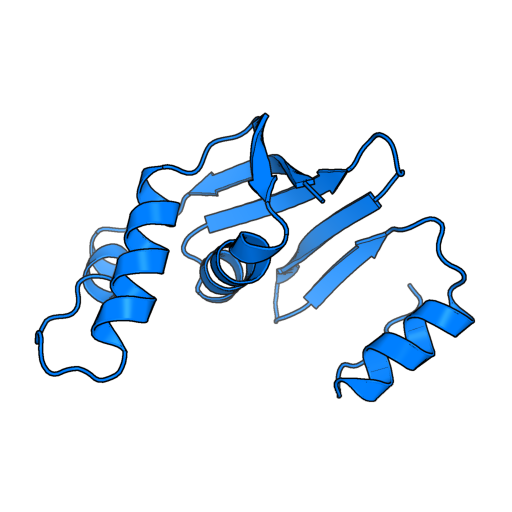HE A 1 109 ? -8.715 -15.146 8.853 1.00 89.88 109 PHE A O 1
ATOM 932 N N . ASN A 1 110 ? -7.038 -13.646 8.817 1.00 87.75 110 ASN A N 1
ATOM 933 C CA . ASN A 1 110 ? -6.412 -14.110 10.051 1.00 87.75 110 ASN A CA 1
ATOM 934 C C . ASN A 1 110 ? -6.807 -13.202 11.232 1.00 87.75 110 ASN A C 1
ATOM 936 O O . ASN A 1 110 ? -6.368 -12.056 11.273 1.00 87.75 110 ASN A O 1
ATOM 940 N N . PRO A 1 111 ? -7.594 -13.689 12.206 1.00 78.94 111 PRO A N 1
ATOM 941 C CA . PRO A 1 111 ? -8.139 -12.885 13.298 1.00 78.94 111 PRO A CA 1
ATOM 942 C C . PRO A 1 111 ? -7.135 -12.491 14.403 1.00 78.94 111 PRO A C 1
ATOM 944 O O . PRO A 1 111 ? -7.601 -12.203 15.507 1.00 78.94 111 PRO A O 1
ATOM 947 N N . LYS A 1 112 ? -5.823 -12.528 14.147 1.00 72.31 112 LYS A N 1
ATOM 948 C CA . LYS A 1 112 ? -4.780 -12.224 15.141 1.00 72.31 112 LYS A CA 1
ATOM 949 C C . LYS A 1 112 ? -4.864 -10.801 15.681 1.00 72.31 112 LYS A C 1
ATOM 951 O O . LYS A 1 112 ? -5.234 -9.899 14.901 1.00 72.31 112 LYS A O 1
#

Radius of gyration: 15.47 Å; chains: 1; bounding box: 38×28×43 Å

Secondary structure (DSSP, 8-state):
-EEEEEEEEE---HHHHTTTS-S-TT-TTHHHHHHHHHHHHH--TT-EEEGGGHHHHHHHHHTTSEEEEEEEGGGTEEEEE-STT-EEEE-SS-HHHHHHHHHHTT------

pLDDT: mean 84.64, std 9.15, range [56.09, 95.81]

Foldseek 3Di:
DKWFWADKDFDPDVVLLVVLCPPDPPPPCVVVSVVLVVCSVPDDGRDIDDPVCVVSVVVCVVSVRMFTKIHDVVQRWIWGADPPRDIDTDGPDDPVVVCVVCVVVVHDDDPD

Sequence (112 aa):
SFLTVEYLSIHRNKSNMKRFTPKDPKDPLHEQNKALYDMFLSIKEGMRIHISQIEKAVRLNLREFMNCDLTNKKKDFYVRFGFDYYMYFNSNIDKCILKKEIEKIGLYFNPK